Protein AF-A0ABD5BMZ3-F1 (afdb_monomer)

Radius of gyration: 14.84 Å; Cα contacts (8 Å, |Δi|>4): 65; chains: 1; bounding box: 28×27×43 Å

Sequence (78 aa):
VVMDERDKRPFSLASTPTQQDYIELHIGASELNLYAMAVMDRILKEQAITVDVPHGDAWLREEGSRPLVLIAGGTGFS

Organism: Serratia marcescens (NCBI:txid615)

Structure (mmCIF, N/CA/C/O backbone):
data_AF-A0ABD5BMZ3-F1
#
_entry.id   AF-A0ABD5BMZ3-F1
#
loop_
_atom_site.group_PDB
_atom_site.id
_atom_site.type_symbol
_atom_site.label_atom_id
_atom_site.label_alt_id
_atom_site.label_comp_id
_atom_site.label_asym_id
_atom_site.label_entity_id
_atom_site.label_seq_id
_atom_site.pdbx_PDB_ins_code
_atom_site.Cartn_x
_atom_site.Cartn_y
_atom_site.Cartn_z
_atom_site.occupancy
_atom_site.B_iso_or_equiv
_atom_site.auth_seq_id
_atom_site.auth_comp_id
_atom_site.auth_asym_id
_atom_site.auth_atom_id
_atom_site.pdbx_PDB_model_num
ATOM 1 N N . VAL A 1 1 ? -5.749 3.411 1.935 1.00 89.50 1 VAL A N 1
ATOM 2 C CA . VAL A 1 1 ? -6.509 3.139 3.179 1.00 89.50 1 VAL A CA 1
ATOM 3 C C . VAL A 1 1 ? -7.141 4.426 3.667 1.00 89.50 1 VAL A C 1
ATOM 5 O O . VAL A 1 1 ? -6.438 5.421 3.784 1.00 89.50 1 VAL A O 1
ATOM 8 N N . VAL A 1 2 ? -8.450 4.434 3.891 1.00 93.00 2 VAL A N 1
ATOM 9 C CA . VAL A 1 2 ? -9.172 5.606 4.402 1.00 93.00 2 VAL A CA 1
ATOM 10 C C . VAL A 1 2 ? -9.138 5.562 5.928 1.00 93.00 2 VAL A C 1
ATOM 12 O O . VAL A 1 2 ? -9.668 4.628 6.522 1.00 93.00 2 VAL A O 1
ATOM 15 N N . MET A 1 3 ? -8.488 6.544 6.549 1.00 91.25 3 MET A N 1
ATOM 16 C CA . MET A 1 3 ? -8.429 6.691 8.008 1.00 91.25 3 MET A CA 1
ATOM 17 C C . MET A 1 3 ? -9.476 7.686 8.517 1.00 91.25 3 MET A C 1
ATOM 19 O O . MET A 1 3 ? -9.984 7.515 9.623 1.00 91.25 3 MET A O 1
ATOM 23 N N . ASP A 1 4 ? -9.803 8.686 7.694 1.00 90.31 4 ASP A N 1
ATOM 24 C CA . ASP A 1 4 ? -10.894 9.653 7.861 1.00 90.31 4 ASP A CA 1
ATOM 25 C C . ASP A 1 4 ? -11.208 10.305 6.489 1.00 90.31 4 ASP A C 1
ATOM 27 O O . ASP A 1 4 ? -10.471 10.086 5.524 1.00 90.31 4 ASP A O 1
ATOM 31 N N . GLU A 1 5 ? -12.242 11.145 6.373 1.00 85.44 5 GLU A N 1
ATOM 32 C CA . GLU A 1 5 ? -12.646 11.806 5.113 1.00 85.44 5 GLU A CA 1
ATOM 33 C C . GLU A 1 5 ? -11.501 12.579 4.437 1.00 85.44 5 GLU A C 1
ATOM 35 O O . GLU A 1 5 ? -11.425 12.657 3.208 1.00 85.44 5 GLU A O 1
ATOM 40 N N . ARG A 1 6 ? -10.593 13.143 5.243 1.00 90.00 6 ARG A N 1
ATOM 41 C CA . ARG A 1 6 ? -9.434 13.927 4.787 1.00 90.00 6 ARG A CA 1
ATOM 42 C C . ARG A 1 6 ? -8.086 13.244 5.034 1.00 90.00 6 ARG A C 1
ATOM 44 O O . ARG A 1 6 ? -7.064 13.808 4.656 1.00 90.00 6 ARG A O 1
ATOM 51 N N . ASP A 1 7 ? -8.067 12.053 5.637 1.00 90.81 7 ASP A N 1
ATOM 52 C CA . ASP A 1 7 ? -6.847 11.266 5.877 1.00 90.81 7 ASP A CA 1
ATOM 53 C C . ASP A 1 7 ? -6.918 9.966 5.070 1.00 90.81 7 ASP A C 1
ATOM 55 O O . ASP A 1 7 ? -7.501 8.963 5.492 1.00 90.81 7 ASP A O 1
ATOM 59 N N . LYS A 1 8 ? -6.328 9.998 3.872 1.00 92.50 8 LYS A N 1
ATOM 60 C CA . LYS A 1 8 ? -6.148 8.823 3.019 1.00 92.50 8 LYS A CA 1
ATOM 61 C C . LYS A 1 8 ? -4.674 8.468 2.949 1.00 92.50 8 LYS A C 1
ATOM 63 O O . LYS A 1 8 ? -3.833 9.314 2.648 1.00 92.50 8 LYS A O 1
ATOM 68 N N . ARG A 1 9 ? -4.390 7.188 3.178 1.00 92.12 9 ARG A N 1
ATOM 69 C CA . ARG A 1 9 ? -3.038 6.644 3.239 1.00 92.12 9 ARG A CA 1
ATOM 70 C C . ARG A 1 9 ? -2.712 5.747 2.055 1.00 92.12 9 ARG A C 1
ATOM 72 O O . ARG A 1 9 ? -3.340 4.686 1.953 1.00 92.12 9 ARG A O 1
ATOM 79 N N . PRO A 1 10 ? -1.812 6.159 1.141 1.00 92.19 10 PRO A N 1
ATOM 80 C CA . PRO A 1 10 ? -1.504 5.380 -0.046 1.00 92.19 10 PRO A CA 1
ATOM 81 C C . PRO A 1 10 ? -0.539 4.239 0.290 1.00 92.19 10 PRO A C 1
ATOM 83 O O . PRO A 1 10 ? 0.421 4.420 1.036 1.00 92.19 10 PRO A O 1
ATOM 86 N N . PHE A 1 11 ? -0.802 3.075 -0.297 1.00 93.00 11 PHE A N 1
ATOM 87 C CA . PHE A 1 11 ? 0.078 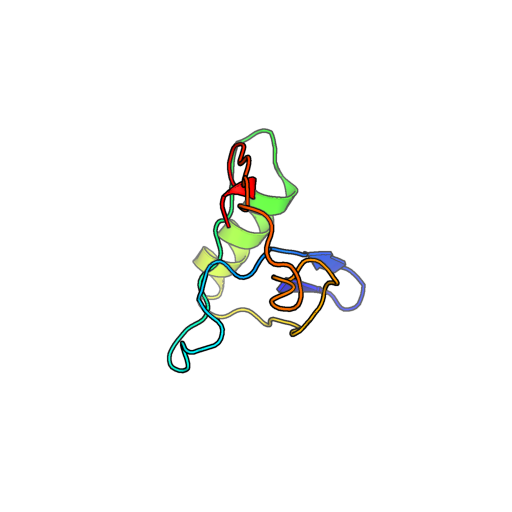1.908 -0.312 1.00 93.00 11 PHE A CA 1
ATOM 88 C C . PHE A 1 11 ? 0.002 1.292 -1.710 1.00 93.00 11 PHE A C 1
ATOM 90 O O . PHE A 1 11 ? -1.073 1.311 -2.316 1.00 93.00 11 PHE A O 1
ATOM 97 N N . SER A 1 12 ? 1.121 0.770 -2.213 1.00 93.12 12 SER A N 1
ATOM 98 C CA . SER A 1 12 ? 1.154 0.051 -3.490 1.00 93.12 12 SER A CA 1
ATOM 99 C C . SER A 1 12 ? 0.399 -1.274 -3.391 1.00 93.12 12 SER A C 1
ATOM 101 O O . SER A 1 12 ? 0.373 -1.906 -2.331 1.00 93.12 12 SER A O 1
ATOM 103 N N . LEU A 1 13 ? -0.205 -1.690 -4.504 1.00 93.69 13 LEU A N 1
ATOM 104 C CA . LEU A 1 13 ? -0.766 -3.029 -4.649 1.00 93.69 13 LEU A CA 1
ATOM 105 C C . LEU A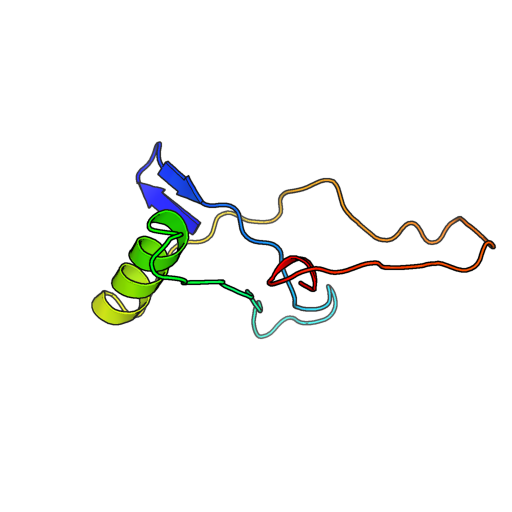 1 13 ? 0.363 -3.994 -5.020 1.00 93.69 13 LEU A C 1
ATOM 107 O O . LEU A 1 13 ? 0.857 -3.936 -6.139 1.00 93.69 13 LEU A O 1
ATOM 111 N N . ALA A 1 14 ? 0.715 -4.891 -4.101 1.00 94.19 14 ALA A N 1
ATOM 112 C CA . ALA A 1 14 ? 1.715 -5.937 -4.332 1.00 94.19 14 ALA A CA 1
ATOM 113 C C . ALA A 1 14 ? 1.145 -7.140 -5.111 1.00 94.19 14 ALA A C 1
ATOM 115 O O . ALA A 1 14 ? 1.882 -7.968 -5.644 1.00 94.19 14 ALA A O 1
ATOM 116 N N . SER A 1 15 ? -0.184 -7.264 -5.163 1.00 94.00 15 SER A N 1
ATOM 117 C CA . SER A 1 15 ? -0.881 -8.325 -5.889 1.00 94.00 15 SER A CA 1
ATOM 118 C C . SER A 1 15 ? -0.907 -8.059 -7.395 1.00 94.00 15 SER A C 1
ATOM 120 O O . SER A 1 15 ? -1.108 -6.928 -7.835 1.00 94.00 15 SER A O 1
ATOM 122 N N . THR A 1 16 ? -0.804 -9.120 -8.200 1.00 91.81 16 THR A N 1
ATOM 123 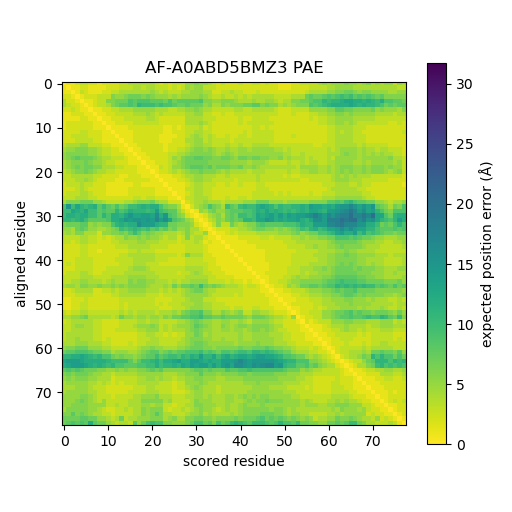C CA . THR A 1 16 ? -0.930 -9.012 -9.665 1.00 91.81 16 THR A CA 1
ATOM 124 C C . THR A 1 16 ? -2.336 -8.558 -10.091 1.00 91.81 16 THR A C 1
ATOM 126 O O . THR A 1 16 ? -3.308 -8.920 -9.426 1.00 91.81 16 THR A O 1
ATOM 129 N N . PRO A 1 17 ? -2.494 -7.868 -11.239 1.00 88.19 17 PRO A N 1
ATOM 130 C CA . PRO A 1 17 ? -3.812 -7.472 -11.756 1.00 88.19 17 PRO A CA 1
ATOM 131 C C . PRO A 1 17 ? -4.766 -8.641 -12.049 1.00 88.19 17 PRO A C 1
ATOM 133 O O . PRO A 1 17 ? -5.971 -8.443 -12.172 1.00 88.19 17 PRO A O 1
ATOM 136 N N . THR A 1 18 ? -4.237 -9.858 -12.194 1.00 92.38 18 THR A N 1
ATOM 137 C CA . THR A 1 18 ? -5.022 -11.079 -12.419 1.00 92.38 18 THR A CA 1
ATOM 138 C C . THR A 1 18 ? -5.568 -11.702 -11.133 1.00 92.38 18 THR A C 1
ATOM 140 O O . THR A 1 18 ? -6.392 -12.609 -11.217 1.00 92.38 18 THR A O 1
ATOM 143 N N . GLN A 1 19 ? -5.123 -11.251 -9.956 1.00 95.25 19 GLN A N 1
ATOM 144 C CA . GLN A 1 19 ? -5.660 -11.703 -8.674 1.00 95.25 19 GLN A CA 1
ATOM 145 C C . GLN A 1 19 ? -7.018 -11.036 -8.405 1.00 95.25 19 GLN A C 1
ATOM 147 O O . GLN A 1 19 ? -7.132 -9.816 -8.476 1.00 95.25 19 GLN A O 1
ATOM 152 N N . GLN A 1 20 ? -8.040 -11.835 -8.089 1.00 92.81 20 GLN A N 1
ATOM 153 C CA . GLN A 1 20 ? -9.419 -11.368 -7.886 1.00 92.81 20 GLN A CA 1
ATOM 154 C C . GLN A 1 20 ? -9.950 -11.620 -6.470 1.00 92.81 20 GLN A C 1
ATOM 156 O O . GLN A 1 20 ? -10.906 -10.964 -6.063 1.00 92.81 20 GLN A O 1
ATOM 161 N N . ASP A 1 21 ? -9.332 -12.529 -5.713 1.00 95.69 21 ASP A N 1
ATOM 162 C CA . ASP A 1 21 ? -9.834 -12.947 -4.400 1.00 95.69 21 ASP A CA 1
ATOM 163 C C . ASP A 1 21 ? -9.345 -12.039 -3.266 1.00 95.69 21 ASP A C 1
ATOM 165 O O . ASP A 1 21 ? -10.006 -11.895 -2.237 1.00 95.69 21 ASP A O 1
ATOM 169 N N . TYR A 1 22 ? -8.170 -11.428 -3.435 1.00 93.62 22 TYR A N 1
ATOM 170 C CA . TYR A 1 22 ? -7.558 -10.564 -2.431 1.00 93.62 22 TYR A CA 1
ATOM 171 C C . TYR A 1 22 ? -6.680 -9.483 -3.059 1.00 93.62 22 TYR A C 1
ATOM 173 O O . TYR A 1 22 ? -6.175 -9.623 -4.169 1.00 93.62 22 TYR A O 1
ATOM 181 N N . ILE A 1 23 ? -6.445 -8.418 -2.297 1.00 91.81 23 ILE A N 1
ATOM 182 C CA . ILE A 1 23 ? -5.357 -7.474 -2.558 1.00 91.81 23 ILE A CA 1
ATOM 183 C C . ILE A 1 23 ? -4.236 -7.722 -1.55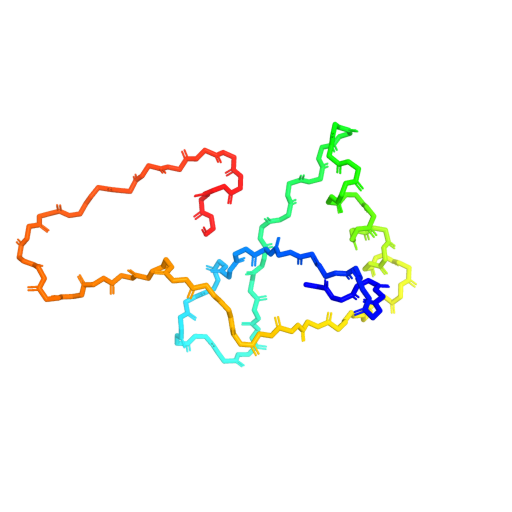7 1.00 91.81 23 ILE A C 1
ATOM 185 O O . ILE A 1 23 ? -4.490 -8.055 -0.399 1.00 91.81 23 ILE A O 1
ATOM 189 N N . GLU A 1 24 ? -2.996 -7.551 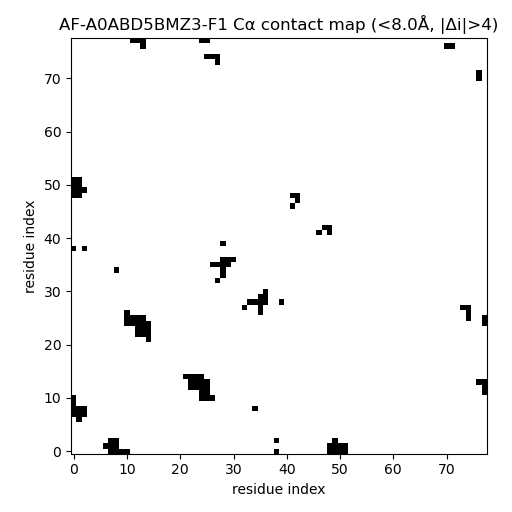-1.997 1.00 93.81 24 GLU A N 1
ATOM 190 C CA . GLU A 1 24 ? -1.823 -7.662 -1.134 1.00 93.81 24 GLU A CA 1
ATOM 191 C C . GLU A 1 24 ? -1.183 -6.287 -0.950 1.00 93.81 24 GLU A C 1
ATOM 193 O O . GLU A 1 24 ? -0.988 -5.552 -1.918 1.00 93.81 24 GLU A O 1
ATOM 198 N N . LEU A 1 25 ? -0.866 -5.940 0.298 1.00 91.69 25 LEU A N 1
ATOM 199 C CA . LEU A 1 25 ? -0.211 -4.688 0.669 1.00 91.69 25 LEU A CA 1
ATOM 200 C C . LEU A 1 25 ? 1.033 -5.008 1.498 1.00 91.69 25 LEU A C 1
ATOM 202 O O . LEU A 1 25 ? 0.951 -5.749 2.478 1.00 91.69 25 LEU A O 1
ATOM 206 N N . HIS A 1 26 ? 2.175 -4.408 1.160 1.00 91.75 26 HIS A N 1
ATOM 207 C CA . HIS A 1 26 ? 3.385 -4.496 1.983 1.00 91.75 26 HIS A CA 1
ATOM 208 C C . HIS A 1 26 ? 3.513 -3.230 2.830 1.00 91.75 26 HIS A C 1
ATOM 210 O O . HIS A 1 26 ? 3.879 -2.163 2.339 1.00 91.75 26 HIS A O 1
ATOM 216 N N . ILE A 1 27 ? 3.193 -3.335 4.122 1.00 88.75 27 ILE A N 1
ATOM 217 C CA . ILE A 1 27 ? 3.179 -2.194 5.047 1.00 88.75 27 ILE A CA 1
ATOM 218 C C . ILE A 1 27 ? 4.405 -2.251 5.961 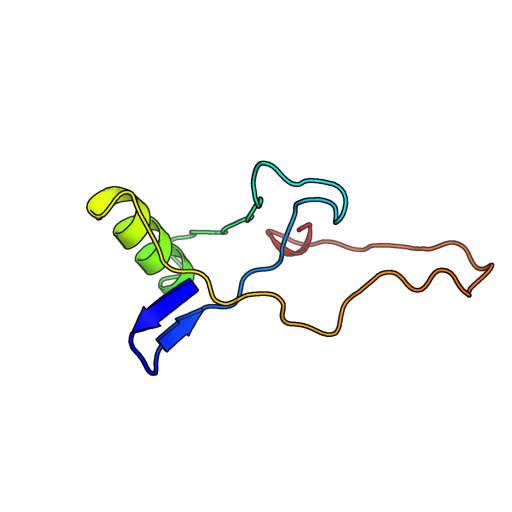1.00 88.75 27 ILE A C 1
ATOM 220 O O . ILE A 1 27 ? 4.515 -3.092 6.849 1.00 88.75 27 ILE A O 1
ATOM 224 N N . GLY A 1 28 ? 5.334 -1.318 5.750 1.00 86.44 28 GLY A N 1
ATOM 225 C CA . GLY A 1 28 ? 6.565 -1.195 6.526 1.00 86.44 28 GLY A CA 1
ATOM 226 C C . GLY A 1 28 ? 6.325 -0.424 7.817 1.00 86.44 28 GLY A C 1
ATOM 227 O O . GLY A 1 28 ? 6.587 0.779 7.881 1.00 86.44 28 GL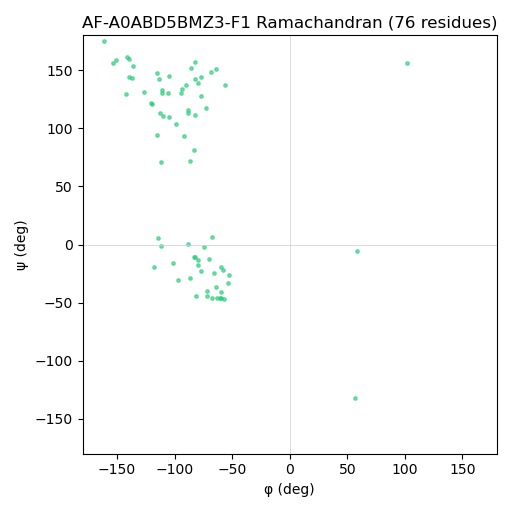Y A O 1
ATOM 228 N N . ALA A 1 29 ? 5.814 -1.110 8.835 1.00 69.50 29 ALA A N 1
ATOM 229 C CA . ALA A 1 29 ? 5.520 -0.540 10.144 1.00 69.50 29 ALA A CA 1
ATOM 230 C C . ALA A 1 29 ? 6.764 -0.581 11.053 1.00 69.50 29 ALA A C 1
ATOM 232 O O . ALA A 1 29 ? 6.867 -1.395 11.965 1.00 69.50 29 ALA A O 1
ATOM 233 N N . SER A 1 30 ? 7.759 0.261 10.758 1.00 74.38 30 SER A N 1
ATOM 234 C CA . SER A 1 30 ? 8.859 0.520 11.696 1.00 74.38 30 SER A CA 1
ATOM 235 C C . SER A 1 30 ? 8.439 1.574 12.725 1.00 74.38 30 SER A C 1
ATOM 237 O O . SER A 1 30 ? 7.571 2.399 12.444 1.00 74.38 30 SER A O 1
ATOM 239 N N . GLU A 1 31 ? 9.081 1.602 13.897 1.00 64.12 31 GLU A N 1
ATOM 240 C CA . GLU A 1 31 ? 8.800 2.605 14.947 1.00 64.12 31 GLU A CA 1
ATOM 241 C C . GLU A 1 31 ? 8.999 4.055 14.466 1.00 64.12 31 GLU A C 1
ATOM 243 O O . GLU A 1 31 ? 8.410 4.990 15.002 1.00 64.12 31 GLU A O 1
ATOM 248 N N . LEU A 1 32 ? 9.788 4.245 13.405 1.00 69.44 32 LEU A N 1
ATOM 249 C CA . LEU A 1 32 ? 10.014 5.538 12.756 1.00 69.44 32 LEU A CA 1
ATOM 250 C C . LEU A 1 32 ? 8.875 5.938 11.804 1.00 69.44 32 LEU A C 1
ATOM 252 O O . LEU A 1 32 ? 8.802 7.089 11.381 1.00 69.44 32 LEU A O 1
ATOM 256 N N . ASN A 1 33 ? 7.988 5.004 11.459 1.00 76.56 33 ASN A N 1
ATOM 257 C CA . ASN A 1 33 ? 6.883 5.202 10.536 1.00 76.56 33 ASN A CA 1
ATOM 258 C C . ASN A 1 33 ? 5.531 5.130 11.263 1.00 76.56 33 ASN A C 1
ATOM 260 O O . ASN A 1 33 ? 4.733 4.208 11.072 1.00 76.56 33 ASN A O 1
ATOM 264 N N . LEU A 1 34 ? 5.250 6.162 12.067 1.00 79.12 34 LEU A N 1
ATOM 265 C CA . LEU A 1 34 ? 3.968 6.342 12.768 1.00 79.12 34 LEU A CA 1
ATOM 266 C C . LEU A 1 34 ? 2.755 6.272 11.818 1.00 79.12 34 LEU A C 1
ATOM 268 O O . LEU A 1 34 ? 1.655 5.894 12.222 1.00 79.12 34 LEU A O 1
ATOM 272 N N . TYR A 1 35 ? 2.958 6.601 10.540 1.00 84.38 35 TYR A N 1
ATOM 273 C CA . TYR A 1 35 ? 1.932 6.553 9.504 1.00 84.38 35 TYR A CA 1
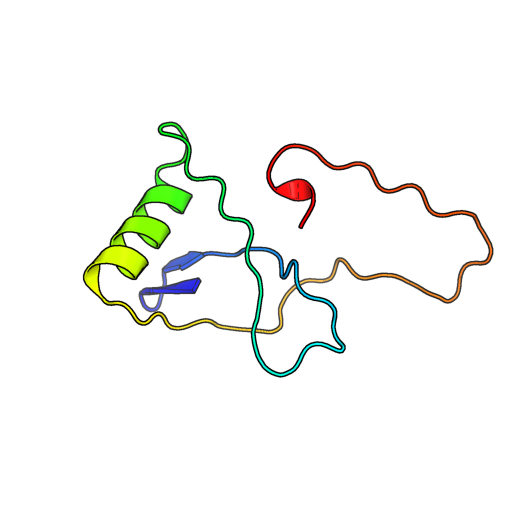ATOM 274 C C . TYR A 1 35 ? 1.482 5.126 9.179 1.00 84.38 35 TYR A C 1
ATOM 276 O O . TYR A 1 35 ? 0.281 4.857 9.108 1.00 84.38 35 TYR A O 1
ATOM 284 N N . ALA A 1 36 ? 2.434 4.206 9.019 1.00 86.75 36 ALA A N 1
ATOM 285 C CA . ALA A 1 36 ? 2.158 2.790 8.808 1.00 86.75 36 ALA A CA 1
ATOM 286 C C . ALA A 1 36 ? 1.642 2.121 10.092 1.00 86.75 36 ALA A C 1
ATOM 288 O O . ALA A 1 36 ? 0.680 1.358 10.032 1.00 86.75 36 ALA A O 1
ATOM 289 N N . MET A 1 37 ? 2.212 2.467 11.252 1.00 89.06 37 MET A N 1
ATOM 290 C CA . MET A 1 37 ? 1.782 1.928 12.550 1.00 89.06 37 MET A CA 1
ATOM 291 C C . MET A 1 37 ? 0.301 2.192 12.831 1.00 89.06 37 MET A C 1
ATOM 293 O O . MET A 1 37 ? -0.435 1.263 13.136 1.00 89.06 37 MET A O 1
ATOM 297 N N . ALA A 1 38 ? -0.187 3.417 12.624 1.00 90.25 38 ALA A N 1
ATOM 298 C CA . ALA A 1 38 ? -1.598 3.721 12.875 1.00 90.25 38 ALA A CA 1
ATOM 299 C C . ALA A 1 38 ? -2.572 2.985 11.927 1.00 90.25 38 ALA A C 1
ATOM 301 O O . ALA A 1 38 ? -3.726 2.759 12.293 1.00 90.25 38 ALA A O 1
ATOM 302 N N . VAL A 1 39 ? -2.128 2.583 10.729 1.00 91.12 39 VAL A N 1
ATOM 303 C CA . VAL A 1 39 ? -2.916 1.695 9.853 1.00 91.12 39 VAL A CA 1
ATOM 304 C C . VAL A 1 39 ? -2.940 0.278 10.420 1.00 91.12 39 VAL A C 1
ATOM 306 O O . VAL A 1 39 ? -4.006 -0.329 10.487 1.00 91.12 39 VAL A O 1
ATOM 309 N N . MET A 1 40 ? -1.793 -0.227 10.881 1.00 90.44 40 MET A N 1
ATOM 310 C CA . MET A 1 40 ? -1.701 -1.539 11.526 1.00 90.44 40 MET A CA 1
ATOM 311 C C . MET A 1 40 ? -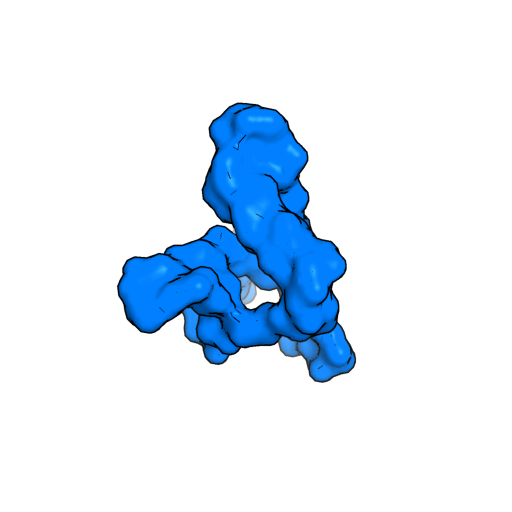2.567 -1.612 12.787 1.00 90.44 40 MET A C 1
ATOM 313 O O . MET A 1 40 ? -3.341 -2.554 12.936 1.00 90.44 40 MET A O 1
ATOM 317 N N . ASP A 1 41 ? -2.517 -0.594 13.646 1.00 91.00 41 ASP A N 1
ATOM 318 C CA . ASP A 1 41 ? -3.327 -0.521 14.866 1.00 91.00 41 ASP A CA 1
ATOM 319 C C . ASP A 1 41 ? -4.828 -0.549 14.553 1.00 91.00 41 ASP A C 1
ATOM 321 O O . ASP A 1 41 ? -5.604 -1.234 15.222 1.00 91.00 41 ASP A O 1
ATOM 325 N N . ARG A 1 42 ? -5.249 0.165 13.500 1.00 91.62 42 ARG A N 1
ATOM 326 C CA . ARG A 1 42 ? -6.634 0.161 13.017 1.00 91.62 42 ARG A CA 1
ATOM 327 C C . ARG A 1 42 ? -7.052 -1.229 12.536 1.00 91.62 42 ARG A C 1
ATOM 329 O O . ARG A 1 42 ? -8.115 -1.693 12.936 1.00 91.62 42 ARG A O 1
ATOM 336 N N . ILE A 1 43 ? -6.218 -1.901 11.740 1.00 90.94 43 ILE A N 1
ATOM 337 C CA . ILE A 1 43 ? -6.480 -3.269 11.259 1.00 90.94 43 ILE A CA 1
ATOM 338 C C . ILE A 1 43 ? -6.615 -4.235 12.441 1.00 90.94 43 ILE A C 1
ATOM 340 O O . ILE A 1 43 ? -7.565 -5.013 12.492 1.00 90.94 43 ILE A O 1
ATOM 344 N N . LEU A 1 44 ? -5.704 -4.157 13.416 1.00 90.38 44 LEU A N 1
ATOM 345 C CA . LEU A 1 44 ? -5.718 -5.015 14.602 1.00 90.38 44 LEU A CA 1
ATOM 346 C C . LEU A 1 44 ? -6.955 -4.782 15.478 1.00 90.38 44 LEU A C 1
ATOM 348 O O . LEU A 1 44 ? -7.493 -5.734 16.040 1.00 90.38 44 LEU A O 1
ATOM 352 N N . LYS A 1 45 ? -7.411 -3.530 15.594 1.00 94.50 45 LYS A N 1
ATOM 353 C CA . LYS A 1 45 ? -8.552 -3.164 16.439 1.00 94.50 45 LYS A CA 1
ATOM 354 C C . LYS A 1 45 ? -9.904 -3.433 15.778 1.00 94.50 45 LYS A C 1
ATOM 356 O O . LYS A 1 45 ? -10.817 -3.902 16.450 1.00 94.50 45 LYS A O 1
ATOM 361 N N . GLU A 1 46 ? -10.057 -3.083 14.505 1.00 93.88 46 GLU A N 1
ATOM 362 C CA . GLU A 1 46 ? -11.361 -3.077 13.823 1.00 93.88 46 GLU A CA 1
ATOM 363 C C . GLU A 1 46 ? -11.586 -4.289 12.928 1.00 93.88 46 GLU A C 1
ATOM 365 O O . GLU A 1 46 ? -12.725 -4.555 12.557 1.00 93.88 46 GLU A O 1
ATOM 370 N N . GLN A 1 47 ? -10.527 -5.035 12.595 1.00 90.56 47 GLN A N 1
ATOM 371 C CA . GLN A 1 47 ? -10.538 -6.226 11.730 1.00 90.56 47 GLN A CA 1
ATOM 372 C C . GLN A 1 47 ? -11.074 -6.011 10.305 1.00 90.56 47 GLN A C 1
ATOM 374 O O . GLN A 1 47 ? -10.989 -6.908 9.470 1.00 90.56 47 GLN A O 1
ATOM 379 N N . ALA A 1 48 ? -11.576 -4.819 10.003 1.00 90.94 48 ALA A N 1
ATOM 380 C CA . ALA A 1 48 ? -12.018 -4.378 8.699 1.00 90.94 48 ALA A CA 1
ATOM 381 C C . ALA A 1 48 ? -11.520 -2.950 8.469 1.00 90.94 48 ALA A C 1
ATOM 383 O O . ALA A 1 48 ? -11.473 -2.132 9.388 1.00 90.94 48 ALA A O 1
ATOM 384 N N . ILE A 1 49 ? -11.145 -2.653 7.229 1.00 91.25 49 ILE A N 1
ATOM 385 C CA . ILE A 1 49 ? -10.722 -1.320 6.803 1.00 91.25 49 ILE A CA 1
ATOM 386 C C . ILE A 1 49 ? -11.355 -0.979 5.460 1.00 91.25 49 ILE A C 1
ATOM 388 O O . ILE A 1 49 ? -11.628 -1.862 4.648 1.00 91.25 49 ILE A O 1
ATOM 392 N N . THR A 1 50 ? -11.521 0.315 5.202 1.00 93.69 50 THR A N 1
ATOM 393 C CA . THR A 1 50 ? -11.946 0.812 3.893 1.00 93.69 50 THR A CA 1
ATOM 394 C C . THR A 1 50 ? -10.727 1.186 3.059 1.00 93.69 50 THR A C 1
ATOM 396 O O . THR A 1 50 ? -9.834 1.925 3.495 1.00 93.69 50 THR A O 1
ATOM 399 N N . VAL A 1 51 ? -10.699 0.698 1.824 1.00 92.25 51 VAL A N 1
ATOM 400 C CA . VAL A 1 51 ? -9.703 1.063 0.818 1.00 92.25 51 VAL A CA 1
ATOM 401 C C . VAL A 1 51 ? -10.374 1.825 -0.316 1.00 92.25 51 VAL A C 1
ATOM 403 O O . VAL A 1 51 ? -11.505 1.539 -0.691 1.00 92.25 51 VAL A O 1
ATOM 406 N N . ASP A 1 52 ? -9.664 2.818 -0.832 1.00 94.12 52 ASP A N 1
ATOM 407 C CA . ASP A 1 52 ? -10.054 3.607 -1.995 1.00 94.12 52 ASP A CA 1
ATOM 408 C C . ASP A 1 52 ? -9.048 3.257 -3.096 1.00 94.12 52 ASP A C 1
ATOM 410 O O . ASP A 1 52 ? -7.852 3.485 -2.900 1.00 94.12 52 ASP A O 1
ATOM 414 N N . VAL A 1 53 ? -9.510 2.594 -4.160 1.00 90.81 53 VAL A N 1
ATOM 415 C CA . VAL A 1 53 ? -8.711 1.987 -5.244 1.00 90.81 53 VAL A CA 1
ATOM 416 C C . VAL A 1 53 ? -9.540 1.909 -6.542 1.00 90.81 53 VAL A C 1
ATOM 418 O O . VAL A 1 53 ? -10.768 1.832 -6.449 1.00 90.81 53 VAL A O 1
ATOM 421 N N . PRO A 1 54 ? -8.915 1.853 -7.740 1.00 89.81 54 PRO A N 1
ATOM 422 C CA . PRO A 1 54 ? -7.471 1.918 -8.014 1.00 89.81 54 PRO A CA 1
ATOM 423 C C . PRO A 1 54 ? -6.934 3.358 -8.144 1.00 89.81 54 PRO A C 1
ATOM 425 O O . PRO A 1 54 ? -7.657 4.257 -8.559 1.00 89.81 54 PRO A O 1
ATOM 428 N N . HIS A 1 55 ? -5.646 3.558 -7.824 1.00 91.19 55 HIS A N 1
ATOM 429 C CA . HIS A 1 55 ? -4.916 4.832 -7.969 1.00 91.19 55 HIS A CA 1
ATOM 430 C C . HIS A 1 55 ? -3.474 4.592 -8.442 1.00 91.19 55 HIS A C 1
ATOM 432 O O . HIS A 1 55 ? -2.935 3.505 -8.243 1.00 91.19 55 HIS A O 1
ATOM 438 N N . GLY A 1 56 ? -2.831 5.637 -8.972 1.00 90.25 56 GLY A N 1
ATOM 439 C CA . GLY A 1 56 ? -1.403 5.661 -9.308 1.00 90.25 56 GLY A CA 1
ATOM 440 C C . GLY A 1 56 ? -1.093 5.482 -10.797 1.00 90.25 56 GLY A C 1
ATOM 441 O O . GLY A 1 56 ? -1.869 4.899 -11.546 1.00 90.25 56 GLY A O 1
ATOM 442 N N . ASP A 1 57 ? 0.079 5.978 -11.206 1.00 92.31 57 ASP A N 1
ATOM 443 C CA . ASP A 1 57 ? 0.535 5.996 -12.608 1.00 92.31 57 ASP A CA 1
ATOM 444 C C . ASP A 1 57 ? 1.774 5.110 -12.859 1.00 92.31 57 ASP A C 1
ATOM 446 O O . ASP A 1 57 ? 2.342 5.105 -13.955 1.00 92.31 57 ASP A O 1
ATOM 450 N N . ALA A 1 58 ? 2.214 4.357 -11.846 1.00 91.00 58 ALA A N 1
ATOM 451 C CA . ALA A 1 58 ? 3.359 3.454 -11.918 1.00 91.00 58 ALA A CA 1
ATOM 452 C C . ALA A 1 58 ? 2.906 2.040 -12.319 1.00 91.00 58 ALA A C 1
ATOM 454 O O . ALA A 1 58 ? 2.522 1.239 -11.473 1.00 91.00 58 ALA A O 1
ATOM 455 N N . TRP A 1 59 ? 2.940 1.739 -13.618 1.00 91.00 59 TRP A N 1
ATOM 456 C CA . TRP A 1 59 ? 2.533 0.445 -14.180 1.00 91.00 59 TRP A CA 1
ATOM 457 C C . TRP A 1 59 ? 3.474 -0.007 -15.307 1.00 91.00 59 TRP A C 1
ATOM 459 O O . TRP A 1 59 ? 4.206 0.795 -15.897 1.00 91.00 59 TRP A O 1
ATOM 469 N N . LEU A 1 60 ? 3.473 -1.312 -15.594 1.00 89.00 60 LEU A N 1
ATOM 470 C CA . LEU A 1 60 ? 4.342 -1.923 -16.601 1.00 89.00 60 LEU A CA 1
ATOM 471 C C . LEU A 1 60 ? 3.890 -1.567 -18.024 1.00 89.00 60 LEU A C 1
ATOM 473 O O . LEU A 1 60 ? 2.820 -1.977 -18.459 1.00 89.00 60 LEU A O 1
ATOM 477 N N . ARG A 1 61 ? 4.737 -0.867 -18.783 1.00 89.19 61 ARG A N 1
ATOM 478 C CA . ARG A 1 61 ? 4.490 -0.578 -20.204 1.00 89.19 61 ARG A CA 1
ATOM 479 C C . ARG A 1 61 ? 5.031 -1.706 -21.076 1.00 89.19 61 ARG A C 1
ATOM 481 O O . ARG A 1 61 ? 6.244 -1.871 -21.180 1.00 89.19 61 ARG A O 1
ATOM 488 N N . GLU A 1 62 ? 4.140 -2.439 -21.733 1.00 86.56 62 GLU A N 1
ATOM 489 C CA . GLU A 1 62 ? 4.500 -3.605 -22.559 1.00 86.56 62 GLU A CA 1
ATOM 490 C C . GLU A 1 62 ? 4.981 -3.245 -23.976 1.00 86.56 62 GLU A C 1
ATOM 492 O O . GLU A 1 62 ? 5.538 -4.081 -24.679 1.00 86.56 62 GLU A O 1
ATOM 497 N N . GLU A 1 63 ? 4.823 -1.989 -24.402 1.00 89.12 63 GLU A N 1
ATOM 498 C CA . GLU A 1 63 ? 5.164 -1.537 -25.762 1.00 89.12 63 GLU A CA 1
ATOM 499 C C . GLU A 1 63 ? 6.684 -1.497 -26.045 1.00 89.12 63 GLU A C 1
ATOM 501 O O . GLU A 1 63 ? 7.108 -1.342 -27.191 1.00 89.12 63 GLU A O 1
ATOM 506 N N . GLY A 1 64 ? 7.531 -1.620 -25.017 1.00 86.62 64 GLY A N 1
ATOM 507 C CA . GLY A 1 64 ? 8.988 -1.556 -25.142 1.00 86.62 64 GLY A CA 1
ATOM 508 C C . GLY A 1 64 ? 9.649 -2.926 -25.314 1.00 86.62 64 GLY A C 1
ATOM 509 O O . GLY A 1 64 ? 9.415 -3.839 -24.536 1.00 86.62 64 GLY A O 1
ATOM 510 N N . SER A 1 65 ? 10.578 -3.053 -26.267 1.00 89.62 65 SER A N 1
ATOM 511 C CA . SER A 1 65 ? 11.374 -4.280 -26.469 1.00 89.62 65 SER A CA 1
ATOM 512 C C . SER A 1 65 ? 12.667 -4.340 -25.641 1.00 89.62 65 SER A C 1
ATOM 514 O O . SER A 1 65 ? 13.465 -5.268 -25.787 1.00 89.62 65 SER A O 1
ATOM 516 N N . ARG A 1 66 ? 12.944 -3.312 -24.830 1.00 93.25 66 ARG A N 1
ATOM 517 C CA . ARG A 1 66 ? 14.178 -3.219 -24.038 1.00 93.25 66 ARG A CA 1
ATOM 518 C C . ARG A 1 66 ? 14.031 -4.043 -22.752 1.00 93.25 66 ARG A C 1
ATOM 520 O O . ARG A 1 66 ? 12.960 -4.001 -22.154 1.00 93.25 66 ARG A O 1
ATOM 527 N N . PRO A 1 67 ? 15.093 -4.725 -22.283 1.00 92.00 67 PRO A N 1
ATOM 528 C CA . PRO A 1 67 ? 15.065 -5.402 -20.991 1.00 92.00 67 PRO A CA 1
ATOM 529 C C . PRO A 1 67 ? 14.702 -4.438 -19.857 1.00 92.00 67 PRO A C 1
ATOM 531 O O . PRO A 1 67 ? 15.207 -3.313 -19.809 1.00 92.00 67 PRO A O 1
ATOM 534 N N . LEU A 1 68 ? 13.843 -4.894 -18.948 1.00 92.88 68 LEU A N 1
ATOM 535 C CA . LEU A 1 68 ? 13.400 -4.128 -17.789 1.00 92.88 68 LEU A CA 1
ATOM 536 C C . LEU A 1 68 ? 14.332 -4.394 -16.598 1.00 92.88 68 LEU A C 1
ATOM 538 O O . LEU A 1 68 ? 14.690 -5.541 -16.332 1.00 92.88 68 LEU A O 1
ATOM 542 N N . VAL A 1 69 ? 14.696 -3.345 -15.861 1.00 93.56 69 VAL A N 1
ATOM 543 C CA . VAL A 1 69 ? 15.404 -3.458 -14.578 1.00 93.56 69 VAL A CA 1
ATOM 544 C C . VAL A 1 69 ? 14.546 -2.796 -13.510 1.00 93.56 69 VAL A C 1
ATOM 546 O O . VAL A 1 69 ? 14.226 -1.614 -13.618 1.00 93.56 69 VAL A O 1
ATOM 549 N N . LEU A 1 70 ? 14.180 -3.566 -12.488 1.00 92.94 70 LEU A N 1
ATOM 550 C CA . LEU A 1 70 ? 13.434 -3.103 -11.321 1.00 92.94 70 LEU A CA 1
ATOM 551 C C . LEU A 1 70 ? 14.400 -3.014 -10.140 1.00 92.94 70 LEU A C 1
ATOM 553 O O . LEU A 1 70 ? 15.140 -3.959 -9.872 1.00 92.94 70 LEU A O 1
ATOM 557 N N . ILE A 1 71 ? 14.400 -1.882 -9.441 1.00 94.25 71 ILE A N 1
ATOM 558 C CA . ILE A 1 71 ? 15.206 -1.671 -8.236 1.00 94.25 71 ILE A CA 1
ATOM 559 C C . ILE A 1 71 ? 14.241 -1.378 -7.098 1.00 94.25 71 ILE A C 1
ATOM 561 O O . ILE A 1 71 ? 13.492 -0.407 -7.158 1.00 94.25 71 ILE A O 1
ATOM 565 N N . ALA A 1 72 ? 14.282 -2.213 -6.066 1.00 93.00 72 ALA A N 1
ATOM 566 C CA . ALA A 1 72 ? 13.429 -2.102 -4.895 1.00 93.00 72 ALA A CA 1
ATOM 567 C C . ALA A 1 72 ? 14.255 -1.798 -3.641 1.00 93.00 72 ALA A C 1
ATOM 569 O O . ALA A 1 72 ? 15.388 -2.259 -3.497 1.00 93.00 72 ALA A O 1
ATOM 570 N N . GLY A 1 73 ? 13.660 -1.054 -2.710 1.00 89.62 73 GLY A N 1
ATOM 571 C CA . GLY A 1 73 ? 14.206 -0.812 -1.377 1.00 89.62 73 GLY A CA 1
ATOM 572 C C . GLY A 1 73 ? 13.090 -0.801 -0.336 1.00 89.62 73 GLY A C 1
ATOM 573 O O . GLY A 1 73 ? 12.085 -0.113 -0.512 1.00 89.62 73 GLY A O 1
ATOM 574 N N . GLY A 1 74 ? 13.250 -1.565 0.747 1.00 87.38 74 GLY A N 1
ATOM 575 C CA . GLY A 1 74 ? 12.208 -1.717 1.769 1.00 87.38 74 GLY A CA 1
ATOM 576 C C . GLY A 1 74 ? 10.894 -2.225 1.167 1.00 87.38 74 GLY A C 1
ATOM 577 O O . GLY A 1 74 ? 10.895 -3.152 0.362 1.00 87.38 74 GLY A O 1
ATOM 578 N N . THR A 1 75 ? 9.773 -1.589 1.511 1.00 86.81 75 THR A N 1
ATOM 579 C CA . THR A 1 75 ? 8.460 -1.915 0.928 1.00 86.81 75 THR A CA 1
ATOM 580 C C . THR A 1 75 ? 8.271 -1.416 -0.501 1.00 86.81 75 THR A C 1
ATOM 582 O O . THR A 1 75 ? 7.266 -1.743 -1.116 1.00 86.81 75 THR A O 1
ATOM 585 N N . GLY A 1 76 ? 9.243 -0.711 -1.089 1.00 84.88 76 GLY A N 1
ATOM 586 C CA . GLY A 1 76 ? 9.246 -0.403 -2.526 1.00 84.88 76 GLY A CA 1
ATOM 587 C C . GLY A 1 76 ? 9.431 -1.629 -3.432 1.00 84.88 76 GLY A C 1
ATOM 588 O O . GLY A 1 76 ? 9.644 -1.467 -4.625 1.00 84.88 76 GLY A O 1
ATOM 589 N N . PHE A 1 77 ? 9.433 -2.838 -2.862 1.00 87.12 77 PHE A N 1
ATOM 590 C CA . PHE A 1 77 ? 9.335 -4.101 -3.591 1.00 87.12 77 PHE A CA 1
ATOM 591 C C . PHE A 1 77 ? 7.906 -4.420 -4.054 1.00 87.12 77 PHE A C 1
ATOM 593 O O . PHE A 1 77 ? 7.745 -5.193 -4.994 1.00 87.12 77 PHE A O 1
ATOM 600 N N . SER A 1 78 ? 6.905 -3.839 -3.382 1.00 82.56 78 SER A N 1
ATOM 601 C CA . SER A 1 78 ? 5.489 -3.964 -3.752 1.00 82.56 78 SER A CA 1
ATOM 602 C C . SER A 1 78 ? 5.109 -3.202 -5.010 1.00 82.56 78 SER A C 1
ATOM 604 O O . SER A 1 78 ? 5.720 -2.141 -5.279 1.00 82.56 78 SER A O 1
#

pLDDT: mean 89.44, std 5.79, range [64.12, 95.69]

Secondary structure (DSSP, 8-state):
-EEETTEE------S-TT--S---------TT-HHHHHHHHHHHHHS---------S----TT--SPP-----GGGG-

Solvent-accessible surface area (backbone atoms only — not comparable to full-atom values): 5371 Å² total; per-residue (Å²): 60,53,79,48,102,87,42,70,46,91,74,56,68,49,44,59,92,85,54,83,91,62,84,38,71,61,76,67,60,47,94,88,30,62,72,41,37,56,52,52,53,45,42,74,72,63,76,61,83,54,71,79,77,91,82,87,89,88,73,89,73,79,90,60,91,66,88,85,85,87,85,63,60,84,53,56,69,64

Mean predicted aligned error: 4.55 Å

InterPro domains:
  IPR017938 Riboflavin synthase-like beta-barrel [SSF63380] (2-59)
  IPR039261 Ferredoxin-NADP reductase (FNR), nucleotide-binding domain [SSF52343] (54-77)
  IPR050415 Multicomponent Reductase Electron Transfer [PTHR47354] (5-77)

Foldseek 3Di:
DDPDPPDDDDFDFPDDPPDDPDTDTQQDDDPVCVVSVVVVVCCVVVVDDDDDDDDDDDDDDPPDPDDDDDDADRRSND